Protein AF-A0A2T1CZV9-F1 (afdb_monomer_lite)

Foldseek 3Di:
DCVVVVVVCVVVVNNCVVVVVVVCCVVPNDLVVVLVVQCVVPVDPVSSVVVVVVVVVVVVVPDDD

pLDDT: mean 89.24, std 16.13, range [33.56, 98.56]

Secondary structure (DSSP, 8-state):
--TTTHHHHHHTT-HHHHHHHHHHHHHH--HHHHHHHHHHHH--HHHHHHHHHHHHHHHGGG---

Sequence (65 aa):
MLDWLRPVLEGHGEWEAVSGLVNEILKHGTGAARQRSVYQQTGSLEAVVDLIVEETANGLDLMPN

Structure (mmCIF, N/CA/C/O backbone):
data_AF-A0A2T1CZV9-F1
#
_entry.id   AF-A0A2T1CZV9-F1
#
loop_
_atom_site.group_PDB
_atom_site.id
_atom_site.type_symbol
_atom_site.label_atom_id
_atom_site.label_alt_id
_atom_site.label_comp_id
_atom_site.label_asym_id
_atom_site.label_entity_id
_atom_site.label_seq_id
_atom_site.pdbx_PDB_ins_code
_atom_site.Cartn_x
_atom_site.Cartn_y
_atom_site.Cartn_z
_atom_site.occupancy
_atom_site.B_iso_or_equiv
_atom_site.auth_seq_id
_atom_site.auth_comp_id
_atom_site.auth_asym_id
_atom_site.auth_atom_id
_atom_site.pdbx_PDB_model_num
ATOM 1 N N . MET A 1 1 ? 10.071 9.326 -10.370 1.00 81.56 1 MET A N 1
ATOM 2 C CA . MET A 1 1 ? 10.447 8.507 -9.182 1.00 81.56 1 MET A CA 1
ATOM 3 C C . MET A 1 1 ? 11.052 7.171 -9.598 1.00 81.56 1 MET A C 1
ATOM 5 O O . MET A 1 1 ? 12.095 6.824 -9.062 1.00 81.56 1 MET A O 1
ATOM 9 N N . LEU A 1 2 ? 10.442 6.430 -10.532 1.00 92.44 2 LEU A N 1
ATOM 10 C CA . LEU A 1 2 ? 10.964 5.139 -11.017 1.00 92.44 2 LEU A CA 1
ATOM 11 C C . LEU A 1 2 ? 12.015 5.263 -12.137 1.00 92.44 2 LEU A C 1
ATOM 13 O O . LEU A 1 2 ? 12.489 4.254 -12.645 1.00 92.44 2 LEU A O 1
ATOM 17 N N . ASP A 1 3 ? 12.391 6.480 -12.529 1.00 93.69 3 ASP A N 1
ATOM 18 C CA . ASP A 1 3 ? 13.193 6.747 -13.731 1.00 93.69 3 ASP A CA 1
ATOM 19 C C . ASP A 1 3 ? 14.562 6.050 -13.717 1.00 93.69 3 ASP A C 1
ATOM 21 O O . ASP A 1 3 ? 15.038 5.592 -14.751 1.00 93.69 3 ASP A O 1
ATOM 25 N N . TRP A 1 4 ? 15.166 5.898 -12.536 1.00 95.94 4 TRP A N 1
ATOM 26 C CA . TRP A 1 4 ? 16.443 5.199 -12.359 1.00 95.94 4 TRP A CA 1
ATOM 27 C C . TRP A 1 4 ? 16.316 3.665 -12.405 1.00 95.94 4 TRP A C 1
ATOM 29 O O . TRP A 1 4 ? 17.299 2.986 -12.689 1.00 95.94 4 TRP A O 1
ATOM 39 N N . LEU A 1 5 ? 15.120 3.117 -12.159 1.00 96.38 5 LEU A N 1
ATOM 40 C CA . LEU A 1 5 ? 14.818 1.684 -12.277 1.00 96.38 5 LEU A CA 1
ATOM 41 C C . LEU A 1 5 ? 14.397 1.289 -13.693 1.00 96.38 5 LEU A C 1
ATOM 43 O O . LEU A 1 5 ? 14.426 0.105 -14.028 1.00 96.38 5 LEU A O 1
ATOM 47 N N . ARG A 1 6 ? 14.012 2.264 -14.525 1.00 95.56 6 ARG A N 1
ATOM 48 C CA . ARG A 1 6 ? 13.441 2.029 -15.852 1.00 95.56 6 ARG A CA 1
ATOM 49 C C . ARG A 1 6 ? 14.271 1.081 -16.729 1.00 95.56 6 ARG A C 1
ATOM 51 O O . ARG A 1 6 ? 13.673 0.133 -17.223 1.00 95.56 6 ARG A O 1
ATOM 58 N N . PRO A 1 7 ? 15.605 1.223 -16.873 1.00 97.69 7 PRO A N 1
ATOM 59 C CA . PRO A 1 7 ? 16.380 0.316 -17.724 1.00 97.69 7 PRO A CA 1
ATOM 60 C C . PRO A 1 7 ? 16.345 -1.145 -17.253 1.00 97.69 7 PRO A C 1
ATOM 62 O O . PRO A 1 7 ? 16.314 -2.058 -18.072 1.00 97.69 7 PRO A O 1
ATOM 65 N N . VAL A 1 8 ? 16.335 -1.372 -15.934 1.00 97.88 8 VAL A N 1
ATOM 66 C CA . VAL A 1 8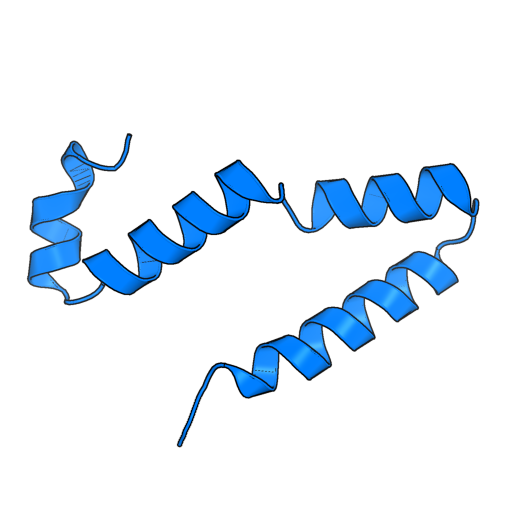 ? 16.281 -2.722 -15.351 1.00 97.88 8 VAL A CA 1
ATOM 67 C C . VAL A 1 8 ? 14.884 -3.310 -15.529 1.00 97.88 8 VAL A C 1
ATOM 69 O O . VAL A 1 8 ? 14.746 -4.430 -16.004 1.00 97.88 8 VAL A O 1
ATOM 72 N N . LEU A 1 9 ? 13.841 -2.537 -15.228 1.00 97.31 9 LEU A N 1
ATOM 73 C CA . LEU A 1 9 ? 12.458 -2.990 -15.367 1.00 97.31 9 LEU A CA 1
ATOM 74 C C . LEU A 1 9 ? 12.066 -3.227 -16.833 1.00 97.31 9 LEU A C 1
ATOM 76 O O . LEU A 1 9 ? 11.380 -4.199 -17.123 1.00 97.31 9 LEU A O 1
ATOM 80 N N . GLU A 1 10 ? 12.513 -2.387 -17.773 1.00 97.62 10 GLU A N 1
ATOM 81 C CA . GLU A 1 10 ? 12.325 -2.627 -19.212 1.00 97.62 10 GLU A CA 1
ATOM 82 C C . GLU A 1 10 ? 13.104 -3.867 -19.669 1.00 97.62 10 GLU A C 1
ATOM 84 O O . GLU A 1 10 ? 12.558 -4.687 -20.403 1.00 97.62 10 GLU A O 1
ATOM 89 N N . GLY A 1 11 ? 14.337 -4.059 -19.181 1.00 97.94 11 GLY A N 1
ATOM 90 C CA . GLY A 1 11 ? 15.150 -5.242 -19.481 1.00 97.94 11 GLY A CA 1
ATOM 91 C C . GLY A 1 11 ? 14.528 -6.567 -19.021 1.00 97.94 11 GLY A C 1
ATOM 92 O O . GLY A 1 11 ? 14.791 -7.603 -19.626 1.00 97.94 11 GLY A O 1
ATOM 93 N N . HIS A 1 12 ? 13.679 -6.527 -17.993 1.00 97.69 12 HIS A N 1
ATOM 94 C CA . HIS A 1 12 ? 12.937 -7.677 -17.473 1.00 97.69 12 HIS A CA 1
ATOM 95 C C . HIS A 1 12 ? 11.467 -7.726 -17.937 1.00 97.69 12 HIS A C 1
ATOM 97 O O . HIS A 1 12 ? 10.757 -8.669 -17.603 1.00 97.69 12 HIS A O 1
ATOM 103 N N . GLY A 1 13 ? 10.996 -6.741 -18.714 1.00 96.88 13 GLY A N 1
ATOM 104 C CA . GLY A 1 13 ? 9.593 -6.652 -19.145 1.00 96.88 13 GLY A CA 1
ATOM 105 C C . GLY A 1 13 ? 8.600 -6.267 -18.035 1.00 96.88 13 GLY A C 1
ATOM 106 O O . GLY A 1 13 ? 7.395 -6.402 -18.209 1.00 96.88 13 GLY A O 1
ATOM 107 N N . GLU A 1 14 ? 9.081 -5.767 -16.898 1.00 97.75 14 GLU A N 1
ATOM 108 C CA . GLU A 1 14 ? 8.294 -5.467 -15.692 1.00 97.75 14 GLU A CA 1
ATOM 109 C C . GLU A 1 14 ? 7.877 -3.991 -15.594 1.00 97.75 14 GLU A C 1
ATOM 111 O O . GLU A 1 14 ? 7.147 -3.607 -14.677 1.00 97.75 14 GLU A O 1
ATOM 116 N N . TRP A 1 15 ? 8.344 -3.143 -16.518 1.00 96.19 15 TRP A N 1
ATOM 117 C CA . TRP A 1 15 ? 8.126 -1.696 -16.454 1.00 96.19 15 TRP A CA 1
ATOM 118 C C . TRP A 1 15 ? 6.649 -1.320 -16.352 1.00 96.19 15 TRP A C 1
ATOM 120 O O . TRP A 1 15 ? 6.286 -0.561 -15.452 1.00 96.19 15 TRP A O 1
ATOM 130 N N . GLU A 1 16 ? 5.790 -1.846 -17.227 1.00 95.69 16 GLU A N 1
ATOM 131 C CA . GLU A 1 16 ? 4.359 -1.520 -17.186 1.00 95.69 16 GLU A CA 1
ATOM 132 C C . GLU A 1 16 ? 3.704 -1.986 -15.886 1.00 95.69 16 GLU A C 1
ATOM 134 O O . GLU A 1 16 ? 2.998 -1.207 -15.248 1.00 95.69 16 GLU A O 1
ATOM 139 N N . ALA A 1 17 ? 3.995 -3.212 -15.443 1.00 94.25 17 ALA A N 1
ATOM 140 C CA . ALA A 1 17 ? 3.422 -3.766 -14.222 1.00 94.25 17 ALA A CA 1
ATOM 141 C C . ALA A 1 17 ? 3.804 -2.932 -12.987 1.00 94.25 17 ALA A C 1
ATOM 143 O O . ALA A 1 17 ? 2.940 -2.492 -12.228 1.00 94.25 17 ALA A O 1
ATOM 144 N N . VAL A 1 18 ? 5.097 -2.655 -12.800 1.00 95.69 18 VAL A N 1
ATOM 145 C CA . VAL A 1 18 ? 5.588 -1.929 -11.620 1.00 95.69 18 VAL A CA 1
ATOM 146 C C . VAL A 1 18 ? 5.177 -0.459 -11.659 1.00 95.69 18 VAL A C 1
ATOM 148 O O . VAL A 1 18 ? 4.725 0.080 -10.647 1.00 95.69 18 VAL A O 1
ATOM 151 N N . SER A 1 19 ? 5.304 0.204 -12.813 1.00 95.19 19 SER A N 1
ATOM 152 C CA . SER A 1 19 ? 4.897 1.608 -12.939 1.00 95.19 19 SER A CA 1
ATOM 153 C C . SER A 1 19 ? 3.387 1.785 -12.771 1.00 95.19 19 SER A C 1
ATOM 155 O O . SER A 1 19 ? 2.966 2.731 -12.102 1.00 95.19 19 SER A O 1
ATOM 157 N N . GLY A 1 20 ? 2.585 0.842 -13.275 1.00 93.62 20 GLY A N 1
ATOM 158 C CA . GLY A 1 20 ? 1.144 0.776 -13.053 1.00 93.62 20 GLY A CA 1
ATOM 159 C C . GLY A 1 20 ? 0.792 0.645 -11.572 1.00 93.62 20 GLY A C 1
ATOM 160 O O . GLY A 1 20 ? 0.070 1.489 -11.044 1.00 93.62 20 GLY A O 1
ATOM 161 N N . LEU A 1 21 ? 1.367 -0.336 -10.868 1.00 92.06 21 LEU A N 1
ATOM 162 C CA . LEU A 1 21 ? 1.128 -0.540 -9.431 1.00 92.06 21 LEU A CA 1
ATOM 163 C C . LEU A 1 21 ? 1.483 0.698 -8.597 1.00 92.06 21 LEU A C 1
ATOM 165 O O . LEU A 1 21 ? 0.722 1.108 -7.720 1.00 92.06 21 LEU A O 1
ATOM 169 N N . VAL A 1 22 ? 2.623 1.329 -8.882 1.00 94.25 22 VAL A N 1
ATOM 170 C CA . VAL A 1 22 ? 3.042 2.552 -8.185 1.00 94.25 22 VAL A CA 1
ATOM 171 C C . VAL A 1 22 ? 2.082 3.707 -8.464 1.00 94.25 22 VAL A C 1
ATOM 173 O O . VAL A 1 22 ? 1.733 4.443 -7.542 1.00 94.25 22 VAL A O 1
ATOM 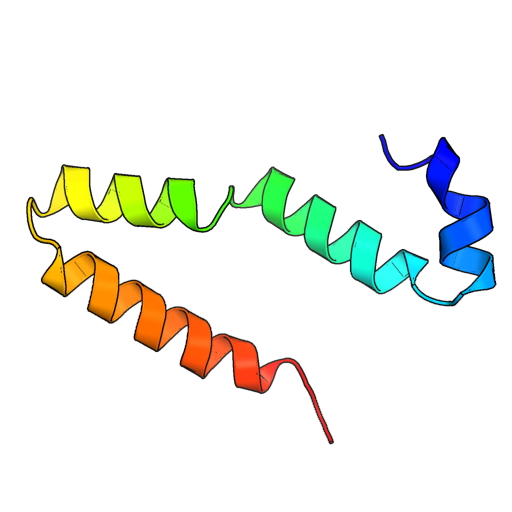176 N N . ASN A 1 23 ? 1.628 3.863 -9.707 1.00 92.69 23 ASN A N 1
ATOM 177 C CA . ASN A 1 23 ? 0.655 4.888 -10.073 1.00 92.69 23 ASN A CA 1
ATOM 178 C C . ASN A 1 23 ? -0.681 4.701 -9.335 1.00 92.69 23 ASN A C 1
ATOM 180 O O . ASN A 1 23 ? -1.236 5.670 -8.821 1.00 92.69 23 ASN A O 1
ATOM 184 N N . GLU A 1 24 ? -1.161 3.465 -9.204 1.00 89.88 24 GLU A N 1
ATOM 185 C CA . GLU A 1 24 ? -2.387 3.167 -8.458 1.00 89.88 24 GLU A CA 1
ATOM 186 C C . GLU A 1 24 ? -2.235 3.445 -6.955 1.00 89.88 24 GLU A C 1
ATOM 188 O O . GLU A 1 24 ? -3.117 4.059 -6.353 1.00 89.88 24 GLU A O 1
ATOM 193 N N . ILE A 1 25 ? -1.083 3.120 -6.355 1.00 91.19 25 ILE A N 1
ATOM 194 C CA . ILE A 1 25 ? -0.787 3.479 -4.956 1.00 91.19 25 ILE A CA 1
ATOM 195 C C . ILE A 1 25 ? -0.762 5.001 -4.762 1.00 91.19 25 ILE A C 1
ATOM 197 O O . ILE A 1 25 ? -1.250 5.498 -3.747 1.00 91.19 25 ILE A O 1
ATOM 201 N N . LEU A 1 26 ? -0.210 5.757 -5.714 1.00 91.88 26 LEU A N 1
ATOM 202 C CA . LEU A 1 26 ? -0.164 7.219 -5.629 1.00 91.88 26 LEU A CA 1
ATOM 203 C C . LEU A 1 26 ? -1.555 7.858 -5.740 1.00 91.88 26 LEU A C 1
ATOM 205 O O . LEU A 1 26 ? -1.809 8.863 -5.079 1.00 91.88 26 LEU A O 1
ATOM 209 N N . LYS A 1 27 ? -2.455 7.284 -6.544 1.00 89.62 27 LYS A N 1
ATOM 210 C CA . LYS A 1 27 ? -3.829 7.783 -6.709 1.00 89.62 27 LYS A CA 1
ATOM 211 C C . LYS A 1 27 ? -4.754 7.385 -5.562 1.00 89.62 27 LYS A 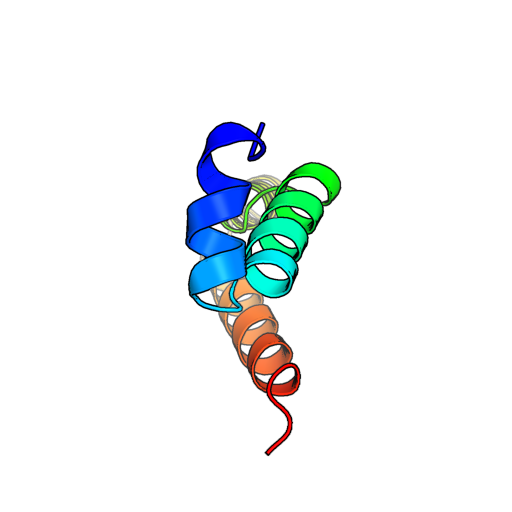C 1
ATOM 213 O O . LYS A 1 27 ? -5.536 8.206 -5.092 1.00 89.62 27 LYS A O 1
ATOM 218 N N . HIS A 1 28 ? -4.693 6.124 -5.143 1.00 85.38 28 HIS A N 1
ATOM 219 C CA . HIS A 1 28 ? -5.697 5.508 -4.269 1.00 85.38 28 HIS A CA 1
ATOM 220 C C . HIS A 1 28 ? -5.169 5.182 -2.868 1.00 85.38 28 HIS A C 1
ATOM 222 O O . HIS A 1 28 ? -5.925 4.734 -2.003 1.00 85.38 28 HIS A O 1
ATOM 228 N N . GLY A 1 29 ? -3.882 5.425 -2.617 1.00 89.31 29 GLY A N 1
ATOM 229 C CA . GLY A 1 29 ? -3.225 5.074 -1.368 1.00 89.31 29 GLY A CA 1
ATOM 230 C C . GLY A 1 29 ? -2.957 3.574 -1.238 1.00 89.31 29 GLY A C 1
ATOM 231 O O . GLY A 1 29 ? -3.197 2.766 -2.135 1.00 89.31 29 GLY A O 1
ATOM 232 N N . THR A 1 30 ? -2.426 3.186 -0.082 1.00 90.69 30 THR A N 1
ATOM 233 C CA . THR A 1 30 ? -2.077 1.791 0.213 1.00 90.69 30 THR A CA 1
ATOM 234 C C . THR A 1 30 ? -3.248 1.031 0.835 1.00 90.69 30 THR A C 1
ATOM 236 O O . THR A 1 30 ? -4.140 1.632 1.438 1.00 90.69 30 THR A O 1
ATOM 239 N N . GLY A 1 31 ? -3.198 -0.305 0.796 1.00 90.94 31 GLY A N 1
ATOM 240 C CA . GLY A 1 31 ? -4.143 -1.149 1.540 1.00 90.94 31 GLY A CA 1
ATOM 241 C C . GLY A 1 31 ? -4.169 -0.811 3.036 1.00 90.94 31 GLY A C 1
ATOM 242 O O . GLY A 1 31 ? -5.236 -0.648 3.614 1.00 90.94 31 GLY A O 1
ATOM 243 N N . ALA A 1 32 ? -3.008 -0.553 3.650 1.00 93.75 32 ALA A N 1
ATOM 244 C CA . ALA A 1 32 ? -2.931 -0.131 5.052 1.00 93.75 32 ALA A CA 1
ATOM 245 C C . ALA A 1 32 ? -3.643 1.209 5.326 1.00 93.75 32 ALA A C 1
ATOM 247 O O . ALA A 1 32 ? -4.202 1.404 6.406 1.00 93.75 32 ALA A O 1
ATOM 248 N N . ALA A 1 33 ? -3.625 2.152 4.377 1.00 94.94 33 ALA A N 1
ATOM 249 C CA . ALA A 1 33 ? -4.374 3.399 4.509 1.00 94.94 33 ALA A CA 1
ATOM 250 C C . ALA A 1 33 ? -5.890 3.144 4.488 1.00 94.94 33 ALA A C 1
ATOM 252 O O . ALA A 1 33 ? -6.601 3.672 5.344 1.00 94.94 33 ALA A O 1
ATOM 253 N N . ARG A 1 34 ? -6.369 2.284 3.580 1.00 94.31 34 ARG A N 1
ATOM 254 C CA . ARG A 1 34 ? -7.787 1.896 3.502 1.00 94.31 34 ARG A CA 1
ATOM 255 C C . ARG A 1 34 ? -8.247 1.122 4.738 1.00 94.31 34 ARG A C 1
ATOM 257 O O . ARG A 1 34 ? -9.234 1.510 5.354 1.00 94.31 34 ARG A O 1
ATOM 264 N N . GLN A 1 35 ? -7.478 0.124 5.173 1.00 96.44 35 GLN A N 1
ATOM 265 C CA . GLN A 1 35 ? -7.742 -0.655 6.390 1.00 96.44 35 GLN A CA 1
ATOM 266 C C . GLN A 1 35 ? -7.852 0.242 7.632 1.00 96.44 35 GLN A C 1
ATOM 268 O O . GLN A 1 35 ? -8.800 0.123 8.407 1.00 96.44 35 GLN A O 1
ATOM 273 N N . ARG A 1 36 ? -6.922 1.196 7.807 1.00 97.69 36 ARG A N 1
ATOM 274 C CA . ARG A 1 36 ? -6.994 2.168 8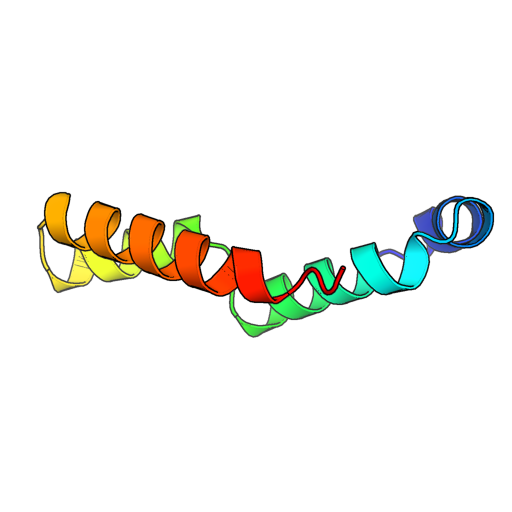.913 1.00 97.69 36 ARG A CA 1
ATOM 275 C C . ARG A 1 36 ? -8.232 3.053 8.830 1.00 97.69 36 ARG A C 1
ATOM 277 O O . ARG A 1 36 ? -8.840 3.309 9.863 1.00 97.69 36 ARG A O 1
ATOM 284 N N . SER A 1 37 ? -8.603 3.501 7.632 1.00 96.81 37 SER A N 1
ATOM 285 C CA . SER A 1 37 ? -9.808 4.307 7.421 1.00 96.81 37 SER A CA 1
ATOM 286 C C . SER A 1 37 ? -11.076 3.544 7.824 1.00 96.81 37 SER A C 1
ATOM 288 O O . SER A 1 37 ? -11.892 4.078 8.571 1.00 96.81 37 SER A O 1
ATOM 290 N N . VAL A 1 38 ? -11.206 2.270 7.429 1.00 97.94 38 VAL A N 1
ATOM 291 C CA . VAL A 1 38 ? -12.338 1.415 7.833 1.00 97.94 38 VAL A CA 1
ATOM 292 C C . VAL A 1 38 ? -12.389 1.237 9.345 1.00 97.94 38 VAL A C 1
ATOM 294 O O . VAL A 1 38 ? -13.447 1.425 9.944 1.00 97.94 38 VAL A O 1
ATOM 297 N N . TYR A 1 39 ? -11.256 0.956 9.991 1.00 98.25 39 TYR A N 1
ATOM 298 C CA . TYR A 1 39 ? -11.230 0.830 11.447 1.00 98.25 39 TYR A CA 1
ATOM 299 C C . TYR A 1 39 ? -11.597 2.142 12.153 1.00 98.25 39 TYR A C 1
ATOM 301 O O . TYR A 1 39 ? -12.358 2.133 13.113 1.00 98.25 39 TYR A O 1
ATOM 309 N N . GLN A 1 40 ? -11.108 3.286 11.667 1.00 98.44 40 GLN A N 1
ATOM 310 C CA . GLN A 1 40 ? -11.443 4.598 12.233 1.00 98.44 40 GLN A CA 1
ATOM 311 C C . GLN A 1 40 ? -12.935 4.933 12.110 1.00 98.44 40 GLN A C 1
ATOM 313 O O . GLN A 1 40 ? -13.479 5.595 12.989 1.00 98.44 40 GLN A O 1
ATOM 318 N N . GLN A 1 41 ? -13.589 4.484 11.038 1.00 97.94 41 GLN A N 1
ATOM 319 C CA . GLN A 1 41 ? -15.013 4.729 10.797 1.00 97.94 41 GLN A CA 1
ATOM 320 C C . GLN A 1 41 ? -15.927 3.763 11.562 1.00 97.94 41 GLN A C 1
ATOM 322 O O . GLN A 1 41 ? -17.012 4.156 11.981 1.00 97.94 41 GLN A O 1
ATOM 327 N N . THR A 1 42 ? -15.508 2.508 11.730 1.00 98.31 42 THR A N 1
ATOM 328 C CA . THR A 1 42 ? -16.370 1.427 12.244 1.00 98.31 42 THR A CA 1
ATOM 329 C C . THR A 1 42 ? -16.032 0.990 13.667 1.00 98.31 42 THR A C 1
ATOM 331 O O . THR A 1 42 ? -16.889 0.451 14.361 1.00 98.31 42 THR A O 1
ATOM 334 N N . GLY A 1 43 ? -14.784 1.179 14.105 1.00 98.38 43 GLY A N 1
ATOM 335 C CA . GLY A 1 43 ? -14.256 0.616 15.348 1.00 98.38 43 GLY A CA 1
ATOM 336 C C . GLY A 1 43 ? -14.147 -0.915 15.363 1.00 98.38 43 GLY A C 1
ATOM 33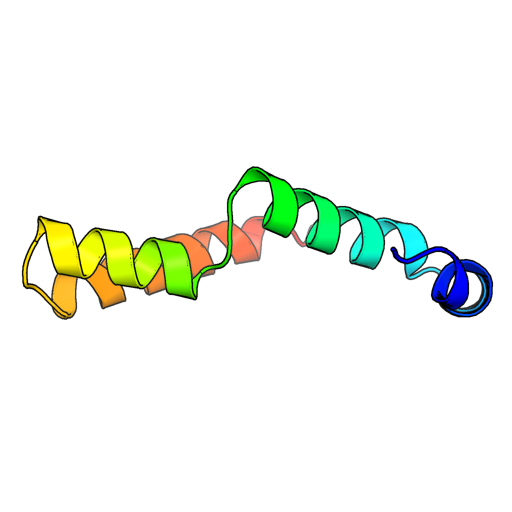7 O O . GLY A 1 43 ? -13.889 -1.476 16.424 1.00 98.38 43 GLY A O 1
ATOM 338 N N . SER A 1 44 ? -14.345 -1.599 14.228 1.00 98.50 44 SER A N 1
ATOM 339 C CA . SER A 1 44 ? -14.393 -3.065 14.135 1.00 98.50 44 SER A CA 1
ATOM 340 C C . SER A 1 44 ? -13.218 -3.610 13.328 1.00 98.50 44 SER A C 1
ATOM 342 O O . SER A 1 44 ? -12.933 -3.148 12.223 1.00 98.50 44 SER A O 1
ATOM 344 N N . LEU A 1 45 ? -12.534 -4.614 13.883 1.00 98.25 45 LEU A N 1
ATOM 345 C CA . LEU A 1 45 ? -11.498 -5.356 13.161 1.00 98.25 45 LEU A CA 1
ATOM 346 C C . LEU A 1 45 ? -12.112 -6.368 12.190 1.00 98.25 45 LEU A C 1
ATOM 348 O O . LEU A 1 45 ? -11.522 -6.623 11.146 1.00 98.25 45 LEU A O 1
ATOM 352 N N . GLU A 1 46 ? -13.297 -6.896 12.493 1.00 98.56 46 GLU A N 1
ATOM 353 C CA . GLU A 1 46 ? -14.060 -7.768 11.600 1.00 98.56 46 GLU A CA 1
ATOM 354 C C . GLU A 1 46 ? -14.356 -7.057 10.276 1.00 98.56 46 GLU A C 1
ATOM 356 O O . GLU A 1 46 ? -14.032 -7.591 9.222 1.00 98.56 46 GLU A O 1
ATOM 361 N N . ALA A 1 47 ? -14.815 -5.801 10.322 1.00 98.25 47 ALA A N 1
ATOM 362 C CA . ALA A 1 47 ? -15.042 -4.996 9.120 1.00 98.25 47 ALA A CA 1
ATOM 363 C C . ALA A 1 47 ? -13.762 -4.773 8.286 1.00 98.25 47 ALA A C 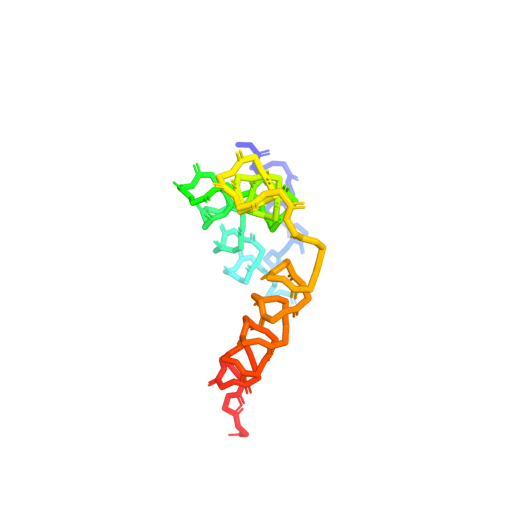1
ATOM 365 O O . ALA A 1 47 ? -13.815 -4.650 7.062 1.00 98.25 47 ALA A O 1
ATOM 366 N N . VAL A 1 48 ? -12.589 -4.725 8.929 1.00 97.94 48 VAL A N 1
ATOM 367 C CA . VAL A 1 48 ? -11.298 -4.646 8.225 1.00 97.94 48 VAL A CA 1
ATOM 368 C C . VAL A 1 48 ? -10.953 -5.978 7.559 1.00 97.94 48 VAL A C 1
ATOM 370 O O . VAL A 1 48 ? -10.425 -5.982 6.449 1.00 97.94 48 VAL A O 1
ATOM 373 N N . VAL A 1 49 ? -11.237 -7.104 8.216 1.00 97.94 49 VAL A N 1
ATOM 374 C CA . VAL A 1 49 ? -11.032 -8.440 7.640 1.00 97.94 49 VAL A CA 1
ATOM 375 C C . VAL A 1 49 ? -11.966 -8.662 6.454 1.00 97.94 49 VAL A C 1
ATOM 377 O O . VAL A 1 49 ? -11.491 -9.120 5.417 1.00 97.94 49 VAL A O 1
ATOM 380 N N . ASP A 1 50 ? -13.235 -8.267 6.565 1.00 97.69 50 ASP A N 1
ATOM 381 C CA . ASP A 1 50 ? -14.205 -8.343 5.468 1.00 97.69 50 ASP A CA 1
ATOM 382 C C . ASP A 1 50 ? -13.699 -7.579 4.234 1.00 97.69 50 ASP A C 1
ATOM 384 O O . ASP A 1 50 ? -13.648 -8.145 3.141 1.00 97.69 50 ASP A O 1
ATOM 388 N N . LEU A 1 51 ? -13.197 -6.348 4.423 1.00 95.38 51 LEU A N 1
ATOM 389 C CA . LEU A 1 51 ? -12.554 -5.573 3.354 1.00 95.38 51 LEU A CA 1
ATOM 390 C C . LEU A 1 51 ? -11.376 -6.329 2.718 1.00 95.38 51 LEU A C 1
ATOM 392 O O . LEU A 1 51 ? -11.250 -6.359 1.498 1.00 95.38 51 LEU A O 1
ATOM 396 N N . ILE A 1 52 ? -10.480 -6.914 3.520 1.00 94.94 52 ILE A N 1
ATOM 397 C CA . ILE A 1 52 ? -9.291 -7.614 3.000 1.00 94.94 52 ILE A CA 1
ATOM 398 C C . ILE A 1 52 ? -9.697 -8.833 2.170 1.00 94.94 52 ILE A C 1
ATOM 400 O O . ILE A 1 52 ? -9.102 -9.081 1.118 1.00 94.94 52 ILE A O 1
ATOM 404 N N . VAL A 1 53 ? -10.691 -9.591 2.635 1.00 95.69 53 VAL A N 1
ATOM 405 C CA . VAL A 1 53 ? -11.206 -10.765 1.923 1.00 95.69 53 VAL A CA 1
ATOM 406 C C . VAL A 1 53 ? -11.822 -10.340 0.594 1.00 95.69 53 VAL A C 1
ATOM 408 O O . VAL A 1 53 ? -11.486 -10.924 -0.435 1.00 95.69 53 VAL A O 1
ATOM 411 N N . GLU A 1 54 ? -12.651 -9.295 0.598 1.00 93.31 54 GLU A N 1
ATOM 412 C CA . GLU A 1 54 ? -13.270 -8.747 -0.609 1.00 93.31 54 GLU A CA 1
ATOM 413 C C . GLU A 1 54 ? -12.224 -8.227 -1.610 1.00 93.31 54 GLU A C 1
ATOM 415 O O . GLU A 1 54 ? -12.240 -8.615 -2.778 1.00 93.31 54 GLU A O 1
ATOM 420 N N . GLU A 1 55 ? -11.261 -7.409 -1.168 1.00 89.06 55 GLU A N 1
ATOM 421 C CA . GLU A 1 55 ? -10.194 -6.886 -2.035 1.00 89.06 55 GLU A CA 1
ATOM 422 C C . GLU A 1 55 ? -9.324 -8.009 -2.620 1.00 89.06 55 GLU A C 1
ATOM 424 O O . GLU A 1 55 ? -8.924 -7.939 -3.781 1.00 89.06 55 GLU A O 1
ATOM 429 N N . THR A 1 56 ? -9.049 -9.063 -1.845 1.00 88.50 56 THR A N 1
ATOM 430 C CA . THR A 1 56 ? -8.251 -10.208 -2.313 1.00 88.50 56 THR A CA 1
ATOM 431 C C . THR A 1 56 ? -9.027 -11.047 -3.326 1.00 88.50 56 THR A C 1
ATOM 433 O O . THR A 1 56 ? -8.464 -11.439 -4.348 1.00 88.50 56 THR A O 1
ATOM 436 N N . ALA A 1 57 ? -10.317 -11.295 -3.079 1.00 90.50 57 ALA A N 1
ATOM 437 C CA . ALA A 1 57 ? -11.180 -12.011 -4.013 1.00 90.50 57 ALA A CA 1
ATOM 438 C C . ALA A 1 57 ? -11.306 -11.262 -5.350 1.00 90.50 57 ALA A C 1
ATOM 440 O O . ALA A 1 57 ? -11.194 -11.879 -6.405 1.00 90.50 57 ALA A O 1
ATOM 441 N N . ASN A 1 58 ? -11.445 -9.934 -5.306 1.00 80.75 58 ASN A N 1
ATOM 442 C CA . ASN A 1 58 ? -11.514 -9.089 -6.500 1.00 80.75 58 ASN A CA 1
ATOM 443 C C . ASN A 1 58 ? -10.152 -8.953 -7.212 1.00 80.75 58 ASN A C 1
ATOM 445 O O . ASN A 1 58 ? -10.095 -8.842 -8.433 1.00 80.75 58 ASN A O 1
ATOM 449 N N . GLY A 1 59 ? -9.039 -8.983 -6.471 1.00 68.00 59 GLY A N 1
ATOM 450 C CA . GLY A 1 59 ? -7.686 -8.928 -7.033 1.00 68.00 59 GLY A CA 1
ATOM 451 C C . GLY A 1 59 ? -7.269 -10.187 -7.804 1.00 68.00 59 GLY A C 1
ATOM 452 O O . GLY A 1 59 ? -6.414 -10.102 -8.684 1.00 68.00 59 GLY A O 1
ATOM 453 N N . LEU A 1 60 ? -7.890 -11.338 -7.524 1.00 51.94 60 LEU A N 1
ATOM 454 C CA . LEU A 1 60 ? -7.681 -12.588 -8.268 1.00 51.94 60 LEU A CA 1
ATOM 455 C C . LEU A 1 60 ? -8.267 -12.551 -9.694 1.00 51.94 60 LEU A C 1
ATOM 457 O O . LEU A 1 60 ? -7.892 -13.386 -10.511 1.00 51.94 60 LEU A O 1
ATOM 461 N N . ASP A 1 61 ? -9.118 -11.572 -10.015 1.00 46.81 61 ASP A N 1
ATOM 462 C CA . ASP A 1 61 ? -9.745 -11.401 -11.338 1.00 46.81 61 ASP A CA 1
ATOM 463 C C . ASP A 1 61 ? -8.867 -10.584 -12.322 1.00 46.81 61 ASP A C 1
ATOM 465 O O . ASP A 1 61 ? -9.156 -10.484 -13.512 1.00 46.81 61 ASP A O 1
ATOM 469 N N . LEU A 1 62 ? -7.751 -10.009 -11.845 1.00 44.16 62 LEU A N 1
ATOM 470 C CA . LEU A 1 62 ? -6.785 -9.239 -12.652 1.00 44.16 62 LEU A CA 1
ATOM 471 C C . LEU A 1 62 ? -5.683 -10.098 -13.300 1.00 44.16 62 LEU A C 1
ATOM 473 O O . LEU A 1 62 ? -4.835 -9.561 -14.014 1.00 44.16 62 LEU A O 1
ATOM 477 N N . MET A 1 63 ? -5.682 -11.416 -13.079 1.00 33.56 63 MET A N 1
ATOM 478 C CA . MET A 1 63 ? -4.831 -12.355 -13.815 1.00 33.56 63 MET A CA 1
ATOM 479 C C . MET A 1 63 ? -5.689 -13.178 -14.783 1.00 33.56 63 MET A C 1
ATOM 481 O O . MET A 1 63 ? -6.231 -14.206 -14.378 1.00 33.56 63 MET A O 1
ATOM 485 N N . PRO A 1 64 ? -5.843 -12.761 -16.057 1.00 35.25 64 PRO A N 1
ATOM 486 C CA . PRO A 1 64 ? -6.390 -13.658 -17.064 1.00 35.25 64 PRO A CA 1
ATOM 487 C C . PRO A 1 64 ? -5.422 -14.837 -17.266 1.00 35.25 64 PRO A C 1
ATOM 489 O O . PRO A 1 64 ? -4.205 -14.639 -17.314 1.00 35.25 64 PRO A O 1
ATOM 492 N N . ASN A 1 65 ? -5.980 -16.050 -17.359 1.00 37.69 65 ASN A N 1
ATOM 493 C CA . ASN A 1 65 ? -5.273 -17.251 -17.825 1.00 37.69 65 ASN A CA 1
ATOM 494 C C . ASN A 1 65 ? -4.728 -17.077 -19.247 1.00 37.69 65 ASN A C 1
ATOM 496 O O . ASN A 1 65 ? -5.437 -16.450 -20.070 1.00 37.69 65 ASN A O 1
#

Radius of gyration: 15.56 Å; chains: 1; bounding box: 33×26×35 Å